Protein AF-A0A4V0H8D7-F1 (afdb_monomer_lite)

Secondary structure (DSSP, 8-state):
-HHHHHHHHHHHHHHHHHHHHHHHHHHHHHHHHHHHHHHHHHHS-HHHHS---HHHHHHHHHHHHHHHHHHHHHHHHHHHHHHHHHHHH-

Radius of gyration: 21.11 Å; chains: 1; bounding box: 56×22×54 Å

Sequence (90 aa):
MTEILFLFLYFWYNIAMEYINNLLKLISHLLFIGISFQLLISLFDWSKIIYRSPENIGKLKLFVFFLAIVLGYLVSHFILELIQMSQTLF

Structure (mmCIF, N/CA/C/O backbone):
data_AF-A0A4V0H8D7-F1
#
_entry.id   AF-A0A4V0H8D7-F1
#
loop_
_atom_site.group_PDB
_atom_site.id
_atom_site.type_symbol
_atom_site.label_atom_id
_atom_site.label_alt_id
_atom_site.label_comp_id
_atom_site.label_asym_id
_atom_site.label_entity_id
_atom_site.label_seq_id
_atom_site.pdbx_PDB_ins_code
_atom_site.Cartn_x
_atom_site.Cartn_y
_atom_site.Cartn_z
_atom_site.occupancy
_atom_site.B_iso_or_equiv
_atom_site.auth_seq_id
_atom_site.auth_comp_id
_atom_site.auth_asym_id
_atom_site.auth_atom_id
_atom_site.pdbx_PDB_model_num
ATOM 1 N N . MET A 1 1 ? 34.060 -11.171 -25.846 1.00 75.12 1 MET A N 1
ATOM 2 C CA . MET A 1 1 ? 34.194 -10.339 -24.623 1.00 75.12 1 MET A CA 1
ATOM 3 C C . MET A 1 1 ? 33.081 -9.294 -24.531 1.00 75.12 1 MET A C 1
ATOM 5 O O . MET A 1 1 ? 32.438 -9.216 -23.495 1.00 75.12 1 MET A O 1
ATOM 9 N N . THR A 1 2 ? 32.798 -8.549 -25.603 1.00 87.38 2 THR A N 1
ATOM 10 C CA . THR A 1 2 ? 31.713 -7.548 -25.683 1.00 87.38 2 THR A CA 1
ATOM 11 C C . THR A 1 2 ? 30.301 -8.129 -25.526 1.00 87.38 2 THR A C 1
ATOM 13 O O . THR A 1 2 ? 29.504 -7.570 -24.782 1.00 87.38 2 THR A O 1
ATOM 16 N N . GLU A 1 3 ? 30.000 -9.278 -26.136 1.00 90.50 3 GLU A N 1
ATOM 17 C CA . GLU A 1 3 ? 28.678 -9.926 -26.013 1.00 90.50 3 GLU A CA 1
ATOM 18 C C . GLU A 1 3 ? 28.375 -10.419 -24.589 1.00 90.50 3 GLU A C 1
ATOM 20 O O . GLU A 1 3 ? 27.262 -10.269 -24.096 1.00 90.50 3 GLU A O 1
ATOM 25 N N . ILE A 1 4 ? 29.386 -10.945 -23.889 1.00 92.19 4 ILE A N 1
ATOM 26 C CA . ILE A 1 4 ? 29.249 -11.419 -22.502 1.00 92.19 4 ILE A CA 1
ATOM 27 C C . ILE A 1 4 ? 28.932 -10.246 -21.564 1.00 92.19 4 ILE A C 1
ATOM 29 O O . ILE A 1 4 ? 28.067 -10.363 -20.699 1.00 92.19 4 ILE A O 1
ATOM 33 N N . LEU A 1 5 ? 29.592 -9.099 -21.760 1.00 92.44 5 LEU A N 1
ATOM 34 C CA . LEU A 1 5 ? 29.320 -7.882 -20.993 1.00 92.44 5 LEU A CA 1
ATOM 35 C C . LEU A 1 5 ? 27.887 -7.376 -21.231 1.00 92.44 5 LEU A C 1
ATOM 37 O O . LEU A 1 5 ? 27.208 -6.978 -20.286 1.00 92.44 5 LEU A O 1
ATOM 41 N N . PHE A 1 6 ? 27.416 -7.423 -22.482 1.00 93.69 6 PHE A N 1
ATOM 42 C CA . PHE A 1 6 ? 26.054 -7.028 -22.837 1.00 93.69 6 PHE A CA 1
ATOM 43 C C . PHE A 1 6 ? 25.002 -7.926 -22.171 1.00 93.69 6 PHE A C 1
ATOM 45 O O . PHE A 1 6 ? 24.064 -7.417 -21.559 1.00 93.69 6 PHE A O 1
ATOM 52 N N . LEU A 1 7 ? 25.186 -9.249 -22.215 1.00 93.31 7 LEU A N 1
ATOM 53 C CA . LEU A 1 7 ? 24.284 -10.203 -21.561 1.00 93.31 7 LEU A CA 1
ATOM 54 C C . LEU A 1 7 ? 24.245 -10.013 -20.039 1.00 93.31 7 LEU A C 1
ATOM 56 O O . LEU A 1 7 ? 23.172 -10.074 -19.441 1.00 93.31 7 LEU A O 1
ATOM 60 N N . PHE A 1 8 ? 25.392 -9.729 -19.417 1.00 93.69 8 PHE A N 1
ATOM 61 C CA . PHE A 1 8 ? 25.466 -9.451 -17.983 1.00 93.69 8 PHE A CA 1
ATOM 62 C C . PHE A 1 8 ? 24.706 -8.171 -17.593 1.00 93.69 8 PHE A C 1
ATOM 64 O O . PHE A 1 8 ? 23.931 -8.176 -16.636 1.00 93.69 8 PHE A O 1
ATOM 71 N N . LEU A 1 9 ? 24.871 -7.087 -18.358 1.00 93.50 9 LEU A N 1
ATOM 72 C CA . LEU A 1 9 ? 24.143 -5.831 -18.140 1.00 93.50 9 LEU A CA 1
ATOM 73 C C . LEU A 1 9 ? 22.634 -5.996 -18.346 1.00 93.50 9 LEU A C 1
ATOM 75 O O . LEU A 1 9 ? 21.848 -5.496 -17.543 1.00 93.50 9 LEU A O 1
ATOM 79 N N . TYR A 1 10 ? 22.228 -6.722 -19.390 1.00 93.56 10 TYR A N 1
ATOM 80 C CA . TYR A 1 10 ? 20.821 -7.005 -19.670 1.00 93.56 10 TYR A CA 1
ATOM 81 C C . TYR A 1 10 ? 20.170 -7.827 -18.550 1.00 93.56 10 TYR A C 1
ATOM 83 O O . TYR A 1 10 ? 19.062 -7.523 -18.108 1.00 93.56 10 TYR A O 1
ATOM 91 N N . PHE A 1 11 ? 20.885 -8.828 -18.033 1.00 94.31 11 PHE A N 1
ATOM 92 C CA . PHE A 1 11 ? 20.439 -9.614 -16.887 1.00 94.31 11 PHE A CA 1
ATOM 93 C C . PHE A 1 11 ? 20.229 -8.743 -15.641 1.00 94.31 11 PHE A C 1
ATOM 95 O O . PHE A 1 11 ? 19.171 -8.805 -15.015 1.00 94.31 11 PHE A O 1
ATOM 102 N N . TRP A 1 12 ? 21.198 -7.882 -15.316 1.00 95.94 12 TRP A N 1
ATOM 103 C CA . TRP A 1 12 ? 21.089 -6.979 -14.169 1.00 95.94 12 TRP A CA 1
ATOM 104 C C . TRP A 1 12 ? 19.941 -5.974 -14.318 1.00 95.94 12 TRP A C 1
ATOM 106 O O . TRP A 1 12 ? 19.216 -5.711 -13.358 1.00 95.94 12 TRP A O 1
ATOM 116 N N . TYR A 1 13 ? 19.740 -5.447 -15.528 1.00 94.00 13 TYR A N 1
ATOM 117 C CA . TYR A 1 13 ? 18.636 -4.542 -15.835 1.00 94.00 13 TYR A CA 1
ATOM 118 C C . TYR A 1 13 ? 17.272 -5.190 -15.570 1.00 94.00 13 TYR A C 1
ATOM 120 O O . TYR A 1 13 ? 16.441 -4.597 -14.883 1.00 94.00 13 TYR A O 1
ATOM 128 N N . ASN A 1 14 ? 17.055 -6.417 -16.053 1.00 94.88 14 ASN A N 1
ATOM 129 C CA . ASN A 1 14 ? 15.784 -7.118 -15.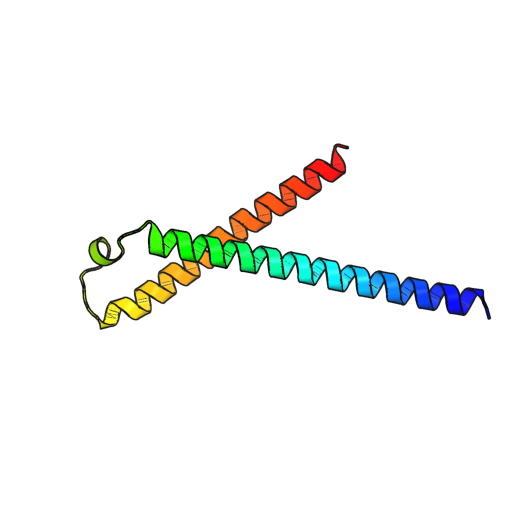856 1.00 94.88 14 ASN A CA 1
ATOM 130 C C . ASN A 1 14 ? 15.496 -7.369 -14.373 1.00 94.88 14 ASN A C 1
ATOM 132 O O . ASN A 1 14 ? 14.382 -7.117 -13.915 1.00 94.88 14 ASN A O 1
ATOM 136 N N . ILE A 1 15 ? 16.514 -7.784 -13.612 1.00 95.06 15 ILE A N 1
ATOM 137 C CA . ILE A 1 15 ? 16.393 -7.971 -12.163 1.00 95.06 15 ILE A CA 1
ATOM 138 C C . ILE A 1 15 ? 16.016 -6.654 -11.480 1.00 95.06 15 ILE A C 1
ATOM 140 O O . ILE A 1 15 ? 15.067 -6.608 -10.696 1.00 95.06 15 ILE A O 1
ATOM 144 N N . ALA A 1 16 ? 16.728 -5.568 -11.785 1.00 94.19 16 ALA A N 1
ATOM 145 C CA . ALA A 1 16 ? 16.450 -4.266 -11.190 1.00 94.19 16 ALA A CA 1
ATOM 146 C C . ALA A 1 16 ? 15.020 -3.793 -11.501 1.00 94.19 16 ALA A C 1
ATOM 148 O O . ALA A 1 16 ? 14.313 -3.339 -10.599 1.00 94.19 16 ALA A O 1
ATOM 149 N N . MET A 1 17 ? 14.570 -3.949 -12.748 1.00 94.69 17 MET A N 1
ATOM 150 C CA . MET A 1 17 ? 13.211 -3.591 -13.162 1.00 94.69 17 MET A CA 1
ATOM 151 C C . MET A 1 17 ? 12.141 -4.407 -12.431 1.00 94.69 17 MET A C 1
ATOM 153 O O . MET A 1 17 ? 11.129 -3.846 -12.008 1.00 94.69 17 MET A O 1
ATOM 157 N N . GLU A 1 18 ? 12.359 -5.706 -12.232 1.00 94.81 18 GLU A N 1
ATOM 158 C CA . GLU A 1 18 ? 11.439 -6.555 -11.473 1.00 94.81 18 GLU A CA 1
ATOM 159 C C . GLU A 1 18 ? 11.317 -6.095 -10.011 1.00 94.81 18 GLU A C 1
ATOM 161 O O . GLU A 1 18 ? 10.204 -5.914 -9.505 1.00 94.81 18 GLU A O 1
ATOM 166 N N . TYR A 1 19 ? 12.444 -5.820 -9.347 1.00 94.62 19 TYR A N 1
ATOM 167 C CA . TYR A 1 19 ? 12.446 -5.309 -7.974 1.00 94.62 19 TYR A CA 1
ATOM 168 C C . TYR A 1 19 ? 11.733 -3.961 -7.850 1.00 94.62 19 TYR A C 1
ATOM 170 O O . TYR A 1 19 ? 10.935 -3.779 -6.927 1.00 94.62 19 TYR A O 1
ATOM 178 N N . ILE A 1 20 ? 11.978 -3.036 -8.781 1.00 94.12 20 ILE A N 1
ATOM 179 C CA . ILE A 1 20 ? 11.314 -1.725 -8.802 1.00 94.12 20 ILE A CA 1
ATOM 180 C C . ILE A 1 20 ? 9.799 -1.903 -8.943 1.00 94.12 20 ILE A C 1
ATOM 182 O O . ILE A 1 20 ? 9.037 -1.312 -8.178 1.00 94.12 20 ILE A O 1
ATOM 186 N N . ASN A 1 21 ? 9.351 -2.758 -9.863 1.00 91.00 21 ASN A N 1
ATOM 187 C CA . ASN A 1 21 ? 7.927 -3.016 -10.077 1.00 91.00 21 ASN A CA 1
ATOM 188 C C . ASN A 1 21 ? 7.254 -3.626 -8.840 1.00 91.00 21 ASN A C 1
ATOM 190 O O . ASN A 1 21 ? 6.155 -3.212 -8.461 1.00 91.00 21 ASN A O 1
ATOM 194 N N . ASN A 1 22 ? 7.911 -4.580 -8.181 1.00 92.12 22 ASN A N 1
ATOM 195 C CA . ASN A 1 22 ? 7.390 -5.202 -6.964 1.00 92.12 22 ASN A CA 1
ATOM 196 C C . ASN A 1 22 ? 7.325 -4.205 -5.799 1.00 92.12 22 ASN A C 1
ATOM 198 O O . ASN A 1 22 ? 6.337 -4.178 -5.062 1.00 92.12 22 ASN A O 1
ATOM 202 N N . LEU A 1 23 ? 8.329 -3.335 -5.670 1.00 93.75 23 LEU A N 1
ATOM 203 C CA . LEU A 1 23 ? 8.346 -2.277 -4.664 1.00 93.75 23 LEU A CA 1
ATOM 204 C C . LEU A 1 23 ? 7.239 -1.242 -4.910 1.00 93.75 23 LEU A C 1
ATOM 206 O O . LEU A 1 23 ? 6.539 -0.861 -3.974 1.00 93.75 23 LEU A O 1
ATOM 210 N N . LEU A 1 24 ? 7.019 -0.838 -6.163 1.00 90.25 24 LEU A N 1
ATOM 211 C CA . LEU A 1 24 ? 5.926 0.067 -6.531 1.00 90.25 24 LEU A CA 1
ATOM 212 C C . LEU A 1 24 ? 4.551 -0.529 -6.208 1.00 90.25 24 LEU A C 1
ATOM 214 O O . LEU A 1 24 ? 3.699 0.170 -5.656 1.00 90.25 24 LEU A O 1
ATOM 218 N N . LYS A 1 25 ? 4.339 -1.822 -6.483 1.00 90.19 25 LYS A N 1
ATOM 219 C CA . LYS A 1 25 ? 3.104 -2.527 -6.095 1.00 90.19 25 LYS A CA 1
ATOM 220 C C . LYS A 1 25 ? 2.907 -2.526 -4.581 1.00 90.19 25 LYS A C 1
ATOM 222 O O . LYS A 1 25 ? 1.820 -2.197 -4.110 1.00 90.19 25 LYS A O 1
ATOM 227 N N . LEU A 1 26 ? 3.957 -2.833 -3.817 1.00 91.19 26 LEU A N 1
ATOM 228 C CA . LEU A 1 26 ? 3.903 -2.815 -2.355 1.00 91.19 26 LEU A CA 1
ATOM 229 C C . LEU A 1 26 ? 3.547 -1.419 -1.821 1.00 91.19 26 LEU A C 1
ATOM 231 O O . LEU A 1 26 ? 2.664 -1.295 -0.974 1.00 91.19 26 LEU A O 1
ATOM 235 N N . ILE A 1 27 ? 4.194 -0.371 -2.339 1.00 91.31 27 ILE A N 1
ATOM 236 C CA . ILE A 1 27 ? 3.914 1.018 -1.949 1.00 91.31 27 ILE A CA 1
ATOM 237 C C . ILE A 1 27 ? 2.473 1.394 -2.296 1.00 91.31 27 ILE A C 1
ATOM 239 O O . ILE A 1 27 ? 1.796 1.992 -1.465 1.00 91.31 27 ILE A O 1
ATOM 243 N N . SER A 1 28 ? 1.981 1.009 -3.477 1.00 89.75 28 SER A N 1
ATOM 244 C CA . SER A 1 28 ? 0.585 1.231 -3.868 1.00 89.75 28 SER A CA 1
ATOM 245 C C . SER A 1 28 ? -0.374 0.615 -2.848 1.00 89.75 28 SER A C 1
ATOM 247 O O . SER A 1 28 ? -1.214 1.323 -2.292 1.00 89.75 28 SER A O 1
ATOM 249 N N . HIS A 1 29 ? -0.195 -0.665 -2.506 1.00 90.75 29 HIS A N 1
ATOM 250 C CA . HIS A 1 29 ? -1.020 -1.325 -1.493 1.00 90.75 29 HIS A CA 1
ATOM 251 C C . HIS A 1 29 ? -0.978 -0.585 -0.150 1.00 90.75 29 HIS A C 1
ATOM 253 O O . HIS A 1 29 ? -2.028 -0.275 0.411 1.00 90.75 29 HIS A O 1
ATOM 259 N N . LEU A 1 30 ? 0.214 -0.235 0.343 1.00 92.75 30 LEU A N 1
ATOM 260 C CA . LEU A 1 30 ? 0.365 0.490 1.608 1.00 92.75 30 LEU A CA 1
ATOM 261 C C . LEU A 1 30 ? -0.316 1.868 1.586 1.00 92.75 30 LEU A C 1
ATOM 263 O O . LEU A 1 30 ? -0.962 2.240 2.568 1.00 92.75 30 LEU A O 1
ATOM 267 N N . LEU A 1 31 ? -0.226 2.602 0.472 1.00 93.94 31 LEU A N 1
ATOM 268 C CA . LEU A 1 31 ? -0.894 3.896 0.306 1.00 93.94 31 LEU A CA 1
ATOM 269 C C . LEU A 1 31 ? -2.417 3.758 0.393 1.00 93.94 31 LEU A C 1
ATOM 271 O O . LEU A 1 31 ? -3.053 4.483 1.158 1.00 93.94 31 LEU A O 1
ATOM 275 N N . PHE A 1 32 ? -3.009 2.805 -0.329 1.00 92.81 32 PHE A N 1
ATOM 276 C CA . PHE A 1 32 ? -4.460 2.595 -0.295 1.00 92.81 32 PHE A CA 1
ATOM 277 C C 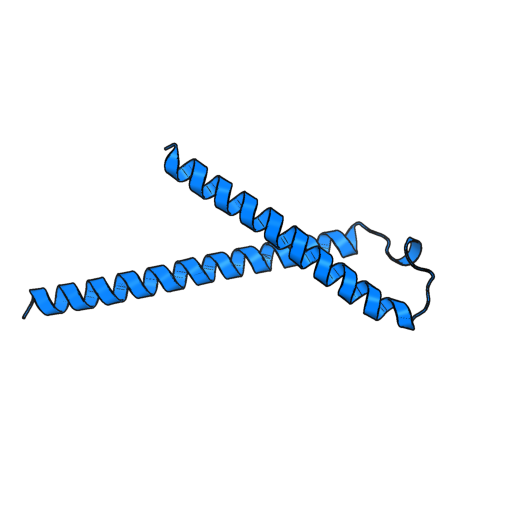. PHE A 1 32 ? -4.958 2.082 1.060 1.00 92.81 32 PHE A C 1
ATOM 279 O O . PHE A 1 32 ? -6.050 2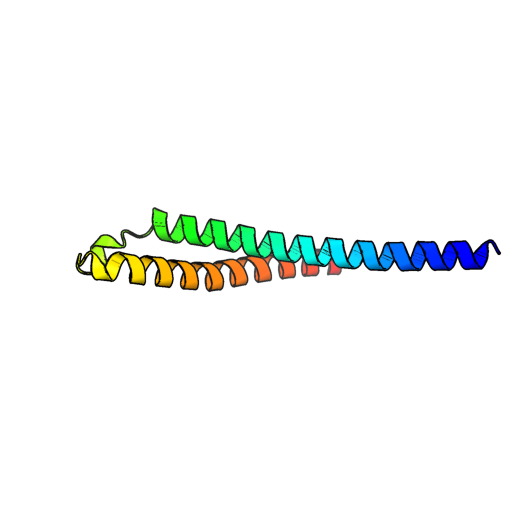.466 1.488 1.00 92.81 32 PHE A O 1
ATOM 286 N N . ILE A 1 33 ? -4.165 1.273 1.767 1.00 94.38 33 ILE A N 1
ATOM 287 C CA . ILE A 1 33 ? -4.462 0.868 3.151 1.00 94.38 33 ILE A CA 1
ATOM 288 C C . ILE A 1 33 ? -4.467 2.092 4.070 1.00 94.38 33 ILE A C 1
ATOM 290 O O . ILE A 1 33 ? -5.416 2.275 4.833 1.00 94.38 33 ILE A O 1
ATOM 294 N N . GLY A 1 34 ? -3.460 2.964 3.963 1.00 92.50 34 GLY A N 1
ATOM 295 C CA . GLY A 1 34 ? -3.392 4.204 4.738 1.00 92.50 34 GLY A CA 1
ATOM 296 C C . GLY A 1 34 ? -4.586 5.128 4.483 1.00 92.50 34 GLY A C 1
ATOM 297 O O . GLY A 1 34 ? -5.216 5.602 5.430 1.00 92.50 34 GLY A O 1
ATOM 298 N N . ILE A 1 35 ? -4.952 5.323 3.213 1.00 93.69 35 ILE A N 1
ATOM 299 C CA . ILE A 1 35 ? -6.128 6.117 2.822 1.00 93.69 35 ILE A CA 1
ATOM 300 C C . ILE A 1 35 ? -7.410 5.493 3.388 1.00 93.69 35 ILE A C 1
ATOM 302 O O . ILE A 1 35 ? -8.218 6.192 3.997 1.00 93.69 35 ILE A O 1
ATOM 306 N N . SER A 1 36 ? -7.580 4.177 3.252 1.00 93.69 36 SER A N 1
ATOM 307 C CA . SER A 1 36 ? -8.758 3.463 3.762 1.00 93.69 36 SER A CA 1
ATOM 308 C C . SER A 1 36 ? -8.873 3.569 5.281 1.00 93.69 36 SER A C 1
ATOM 310 O O . SER A 1 36 ? -9.963 3.798 5.803 1.00 93.69 36 SER A O 1
ATOM 312 N N . PHE A 1 37 ? -7.753 3.467 5.999 1.00 93.81 37 PHE A N 1
ATOM 313 C CA . PHE A 1 37 ? -7.708 3.630 7.450 1.00 93.81 37 PHE A CA 1
ATOM 314 C C . PHE A 1 37 ? -8.115 5.041 7.877 1.00 93.81 37 PHE A C 1
ATOM 316 O O . PHE A 1 37 ? -8.945 5.201 8.775 1.00 93.81 37 PHE A O 1
ATOM 323 N N . GLN A 1 38 ? -7.580 6.060 7.200 1.00 93.31 38 GLN A N 1
ATOM 324 C CA . GLN A 1 38 ? -7.929 7.452 7.468 1.00 93.31 38 GLN A CA 1
ATOM 325 C C . GLN A 1 38 ? -9.420 7.710 7.228 1.00 93.31 38 GLN A C 1
ATOM 327 O O . GLN A 1 38 ? -10.070 8.350 8.056 1.00 93.31 38 GLN A O 1
ATOM 332 N N . LEU A 1 39 ? -9.981 7.182 6.136 1.00 92.81 39 LEU A N 1
ATOM 333 C CA . LEU A 1 39 ? -11.410 7.292 5.840 1.00 92.81 39 LEU A CA 1
ATOM 334 C C . LEU A 1 39 ? -12.260 6.582 6.895 1.00 92.81 39 LEU A C 1
ATOM 336 O O . LEU A 1 39 ? -13.228 7.159 7.386 1.00 92.81 39 LEU A O 1
ATOM 340 N N . LEU A 1 40 ? -11.880 5.370 7.301 1.00 92.00 40 LEU A N 1
ATOM 341 C CA . LEU A 1 40 ? -12.595 4.623 8.332 1.00 92.00 40 LEU A CA 1
ATOM 342 C C . LEU A 1 40 ? -12.623 5.373 9.667 1.00 92.00 40 LEU A C 1
ATOM 344 O O . LEU A 1 40 ? -13.668 5.435 10.304 1.00 92.00 40 LEU A O 1
ATOM 348 N N . ILE A 1 41 ? -11.510 5.970 10.094 1.00 89.44 41 ILE A N 1
ATOM 349 C CA . ILE A 1 41 ? -11.466 6.739 11.346 1.00 89.44 41 ILE A CA 1
ATOM 350 C C . ILE A 1 41 ? -12.194 8.081 11.223 1.00 89.44 41 ILE A C 1
ATOM 352 O O . ILE A 1 41 ? -12.848 8.497 12.176 1.00 89.44 41 ILE A O 1
ATOM 356 N N . SER A 1 42 ? -12.080 8.763 10.082 1.00 89.12 42 SER A N 1
ATOM 357 C CA . SER A 1 42 ? -12.628 10.113 9.913 1.00 89.12 42 SER A CA 1
ATOM 358 C C . SER A 1 42 ? -14.128 10.133 9.628 1.00 89.12 42 SER A C 1
ATOM 360 O O . SER A 1 42 ? -14.787 11.105 9.989 1.00 89.12 42 SER A O 1
ATOM 362 N N . LEU A 1 43 ? -14.659 9.123 8.933 1.00 88.56 43 LEU A N 1
ATOM 363 C CA . LEU A 1 43 ? -16.060 9.102 8.500 1.00 88.56 43 LEU A CA 1
ATOM 364 C C . LEU A 1 43 ? -16.974 8.399 9.504 1.00 88.56 43 LEU A C 1
ATOM 366 O O . LEU A 1 43 ? -18.144 8.761 9.620 1.00 88.56 43 LEU A O 1
ATOM 370 N N . PHE A 1 44 ? -16.462 7.404 10.230 1.00 85.50 44 PHE A N 1
ATOM 371 C CA . PHE A 1 44 ? -17.261 6.637 11.178 1.00 85.50 44 PHE A CA 1
ATOM 372 C C . PHE A 1 44 ? -17.028 7.121 12.606 1.00 85.50 44 PHE A C 1
ATOM 374 O O . PHE A 1 44 ? -15.918 7.092 13.135 1.00 85.50 44 PHE A O 1
ATOM 381 N N . ASP A 1 45 ? -18.114 7.512 13.269 1.00 83.50 45 ASP A N 1
ATOM 382 C CA . ASP A 1 45 ? -18.100 7.801 14.698 1.00 83.50 45 ASP A CA 1
ATOM 383 C C . ASP A 1 45 ? -18.131 6.489 15.492 1.00 83.50 45 ASP A C 1
ATOM 385 O O . ASP A 1 45 ? -19.171 6.012 15.956 1.00 83.50 45 ASP A O 1
ATOM 389 N N . TRP A 1 46 ? -16.953 5.887 15.640 1.00 81.94 46 TRP A N 1
ATOM 390 C CA . TRP A 1 46 ? -16.757 4.627 16.355 1.00 81.94 46 TRP A CA 1
ATOM 391 C C . TRP A 1 46 ? -17.217 4.672 17.818 1.00 81.94 46 TRP A C 1
ATOM 393 O O . TRP A 1 46 ? -17.495 3.625 18.405 1.00 81.94 46 TRP A O 1
ATOM 403 N N . SER A 1 47 ? -17.350 5.870 18.402 1.00 78.56 47 SER A N 1
ATOM 404 C CA . SER A 1 47 ? -17.849 6.043 19.769 1.00 78.56 47 SER A CA 1
ATOM 405 C C . SER A 1 47 ? -19.340 5.726 19.917 1.00 78.56 47 SER A C 1
ATOM 407 O O . SER A 1 47 ? -19.784 5.405 21.017 1.00 78.56 47 SER A O 1
ATOM 409 N N . LYS A 1 48 ? -20.098 5.770 18.814 1.00 78.62 48 LYS A N 1
ATOM 410 C CA . LYS A 1 48 ? -21.513 5.371 18.764 1.00 78.62 48 LYS A CA 1
ATOM 411 C C . LYS A 1 48 ? -21.700 3.879 18.494 1.00 78.62 48 LYS A C 1
ATOM 413 O O . LYS A 1 48 ? -22.732 3.328 18.853 1.00 78.62 48 LYS A O 1
ATOM 418 N N . ILE A 1 49 ? -20.719 3.236 17.858 1.00 76.25 49 ILE A N 1
ATOM 419 C CA . ILE A 1 49 ? -20.785 1.818 17.474 1.00 76.25 49 ILE A CA 1
ATOM 420 C C . ILE A 1 49 ? -20.441 0.912 18.663 1.00 76.25 49 ILE A C 1
ATOM 422 O O . ILE A 1 49 ? -21.033 -0.153 18.817 1.00 76.25 49 ILE A O 1
ATOM 426 N N . ILE A 1 50 ? -19.499 1.325 19.517 1.00 73.44 50 ILE A N 1
ATOM 427 C CA . ILE A 1 50 ? -19.058 0.534 20.671 1.00 73.44 50 ILE A CA 1
ATOM 428 C C . ILE A 1 50 ? -19.311 1.299 21.966 1.00 73.44 50 ILE A C 1
ATOM 430 O O . ILE A 1 50 ? -18.879 2.441 22.118 1.00 73.44 50 ILE A O 1
ATOM 434 N N . TYR A 1 51 ? -19.957 0.636 22.932 1.00 69.44 51 TYR A N 1
ATOM 435 C CA . TYR A 1 51 ? -20.115 1.167 24.284 1.00 69.44 51 TYR A CA 1
ATOM 436 C C . TYR A 1 51 ? -18.743 1.514 24.868 1.00 69.44 51 TYR A C 1
ATOM 438 O O . TYR A 1 51 ? -17.825 0.689 24.864 1.00 69.44 51 TYR A O 1
ATOM 446 N N . ARG A 1 52 ? -18.607 2.756 25.334 1.00 62.03 52 ARG A N 1
ATOM 447 C CA . ARG A 1 52 ? -17.340 3.430 25.637 1.00 62.03 52 ARG A CA 1
ATOM 448 C C . ARG A 1 52 ? -16.649 2.825 26.871 1.00 62.03 52 ARG A C 1
ATOM 450 O O . ARG A 1 52 ? -16.608 3.436 27.930 1.00 62.03 52 ARG A O 1
ATOM 457 N N . SER A 1 53 ? -16.092 1.623 26.735 1.00 69.25 53 SER A N 1
ATOM 458 C CA . SER A 1 53 ? -15.113 1.076 27.674 1.00 69.25 53 SER A CA 1
ATOM 459 C C . SER A 1 53 ? -13.709 1.388 27.149 1.00 69.25 53 SER A C 1
ATOM 461 O O . SER A 1 53 ? -13.405 1.018 26.010 1.00 69.25 53 SER A O 1
ATOM 463 N N . PRO A 1 54 ? -12.835 2.044 27.933 1.00 65.50 54 PRO A N 1
ATOM 464 C CA . PRO A 1 54 ? -11.460 2.339 27.522 1.00 65.50 54 PRO A CA 1
ATOM 465 C C . PRO A 1 54 ? -10.665 1.078 27.146 1.00 65.50 54 PRO A C 1
ATOM 467 O O . PRO A 1 54 ? -9.788 1.139 26.286 1.00 65.50 54 PRO A O 1
ATOM 470 N N . GLU A 1 55 ? -11.038 -0.079 27.693 1.00 74.00 55 GLU A N 1
ATOM 471 C CA . GLU A 1 55 ? -10.454 -1.386 27.372 1.00 74.00 55 GLU A CA 1
ATOM 472 C C . GLU A 1 55 ? -10.787 -1.859 25.940 1.00 74.00 55 GLU A C 1
ATOM 474 O O . GLU A 1 55 ? -10.010 -2.571 25.298 1.00 74.00 55 GLU A O 1
ATOM 479 N N . ASN A 1 56 ? -11.921 -1.412 25.392 1.00 78.50 56 ASN A N 1
ATOM 480 C CA . ASN A 1 56 ? -12.388 -1.792 24.058 1.00 78.50 56 ASN A CA 1
ATOM 481 C C . ASN A 1 56 ? -11.854 -0.869 22.954 1.00 78.50 56 ASN A C 1
ATOM 483 O O . ASN A 1 56 ? -11.853 -1.259 21.787 1.00 78.50 56 ASN A O 1
ATOM 487 N N . ILE A 1 57 ? -11.349 0.323 23.295 1.00 80.94 57 ILE A N 1
ATOM 488 C CA . ILE A 1 57 ? -10.852 1.303 22.312 1.00 80.94 57 ILE A CA 1
ATOM 489 C C . ILE A 1 57 ? -9.618 0.771 21.567 1.00 80.94 57 ILE A C 1
ATOM 491 O O . ILE A 1 57 ? -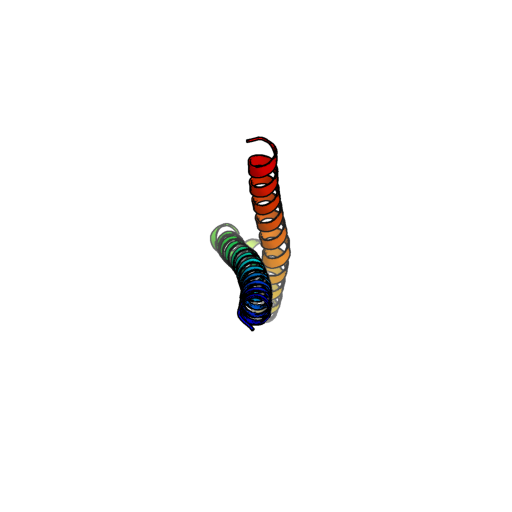9.505 0.950 20.354 1.00 80.94 57 ILE A O 1
ATOM 495 N N . GLY A 1 58 ? -8.702 0.090 22.264 1.00 83.69 58 GLY A N 1
ATOM 496 C CA . GLY A 1 58 ? -7.528 -0.524 21.631 1.00 83.69 58 GLY A CA 1
ATOM 497 C C . GLY A 1 58 ? -7.911 -1.641 20.655 1.00 83.69 58 GLY A C 1
ATOM 498 O O . GLY A 1 58 ? -7.462 -1.651 19.509 1.00 83.69 58 GLY A O 1
ATOM 499 N N . LYS A 1 59 ? -8.815 -2.533 21.082 1.00 87.38 59 LYS A N 1
ATOM 500 C CA . LYS A 1 59 ? -9.347 -3.633 20.257 1.00 87.38 59 LYS A CA 1
ATOM 501 C C . LYS A 1 59 ? -10.087 -3.105 19.026 1.00 87.38 59 LYS A C 1
ATOM 503 O O . LYS A 1 59 ? -9.925 -3.641 17.935 1.00 87.38 59 LYS A O 1
ATOM 508 N N . LEU A 1 60 ? -10.833 -2.014 19.187 1.00 88.12 60 LEU A N 1
ATOM 509 C CA . LEU A 1 60 ? -11.522 -1.335 18.096 1.00 88.12 60 LEU A CA 1
ATOM 510 C C . LEU A 1 60 ? -10.549 -0.767 17.065 1.00 88.12 60 LEU A C 1
AT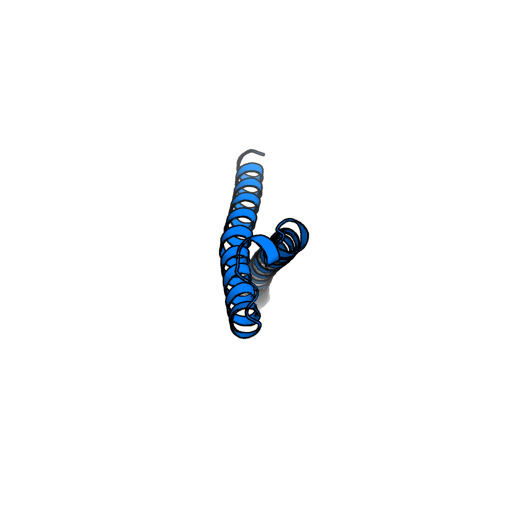OM 512 O O . LEU A 1 60 ? -10.725 -1.003 15.877 1.00 88.12 60 LEU A O 1
ATOM 516 N N . LYS A 1 61 ? -9.489 -0.074 17.495 1.00 88.06 61 LYS A N 1
ATOM 517 C CA . LYS A 1 61 ? -8.472 0.439 16.562 1.00 88.06 61 LYS A CA 1
ATOM 518 C C . LYS A 1 61 ? -7.808 -0.680 15.760 1.00 88.06 61 LYS A C 1
ATOM 520 O O . LYS A 1 61 ? -7.614 -0.515 14.561 1.00 88.06 61 LYS A O 1
ATOM 525 N N . LEU A 1 62 ? -7.509 -1.816 16.395 1.00 90.75 62 LEU A N 1
ATOM 526 C CA . LEU A 1 62 ? -6.984 -2.998 15.701 1.00 90.75 62 LEU A CA 1
ATOM 527 C C . LEU A 1 62 ? -7.992 -3.570 14.698 1.00 90.75 62 LEU A C 1
ATOM 529 O O . LEU A 1 62 ? -7.616 -3.897 13.577 1.00 90.75 62 LEU A O 1
ATOM 533 N N . PHE A 1 63 ? -9.274 -3.637 15.062 1.00 91.12 63 PHE A N 1
ATOM 534 C CA . PHE A 1 63 ? -10.328 -4.065 14.143 1.00 91.12 63 PHE A CA 1
ATOM 535 C C . PHE A 1 63 ? -10.436 -3.143 12.921 1.00 91.12 63 PHE A C 1
ATOM 537 O O . PHE A 1 63 ? -10.428 -3.617 11.787 1.00 91.12 63 PHE A O 1
ATOM 544 N N . VAL A 1 64 ? -10.462 -1.826 13.140 1.00 91.88 64 VAL A N 1
ATOM 545 C CA . VAL A 1 64 ? -10.485 -0.825 12.062 1.00 91.88 64 VAL A CA 1
ATOM 546 C C . VAL A 1 64 ? -9.243 -0.936 11.183 1.00 91.88 64 VAL A C 1
ATOM 548 O O . VAL A 1 64 ? -9.341 -0.819 9.966 1.00 91.88 64 VAL A O 1
ATOM 551 N N . PHE A 1 65 ? -8.085 -1.207 11.781 1.00 92.94 65 PHE A N 1
ATOM 552 C CA . PHE A 1 65 ? -6.849 -1.430 11.044 1.00 92.94 65 PHE A CA 1
ATOM 553 C C . PHE A 1 65 ? -6.925 -2.668 10.140 1.00 92.94 65 PHE A C 1
ATOM 555 O O . PHE A 1 65 ? -6.583 -2.576 8.963 1.00 92.94 65 PHE A O 1
ATOM 562 N N . PHE A 1 66 ? -7.447 -3.798 10.628 1.00 94.31 66 PHE A N 1
ATOM 563 C CA . PHE A 1 66 ? -7.670 -4.973 9.776 1.00 94.31 66 PHE A CA 1
ATOM 564 C C . PHE A 1 66 ? -8.654 -4.690 8.641 1.00 94.31 66 PHE A C 1
ATOM 566 O O . PHE A 1 66 ? -8.415 -5.087 7.501 1.00 94.31 66 PHE A O 1
ATOM 573 N N . LEU A 1 67 ? -9.729 -3.957 8.929 1.00 93.12 67 LEU A N 1
ATOM 574 C CA . LEU A 1 67 ? -10.720 -3.576 7.927 1.00 93.12 67 LEU A CA 1
ATOM 575 C C . LEU A 1 67 ? -10.097 -2.664 6.856 1.00 93.12 67 LEU A C 1
ATOM 577 O O . LEU A 1 67 ? -10.335 -2.851 5.663 1.00 93.12 67 LEU A O 1
ATOM 581 N N . ALA A 1 68 ? -9.221 -1.746 7.263 1.00 95.50 68 ALA A N 1
ATOM 582 C CA . ALA A 1 68 ? -8.456 -0.904 6.353 1.00 95.50 68 ALA A CA 1
ATOM 583 C C . ALA A 1 68 ? -7.484 -1.696 5.471 1.00 95.50 68 ALA A C 1
ATOM 585 O O . ALA A 1 68 ? -7.338 -1.357 4.300 1.00 95.50 68 ALA A O 1
ATOM 586 N N . ILE A 1 69 ? -6.846 -2.750 5.998 1.00 94.00 69 ILE A N 1
ATOM 587 C CA . ILE A 1 69 ? -5.987 -3.637 5.199 1.00 94.00 69 ILE A CA 1
ATOM 588 C C . ILE A 1 69 ? -6.803 -4.301 4.090 1.00 94.00 69 ILE A C 1
ATOM 590 O O . ILE A 1 69 ? -6.407 -4.250 2.928 1.00 94.00 69 ILE A O 1
ATOM 594 N N . VAL A 1 70 ? -7.955 -4.883 4.436 1.00 95.69 70 VAL A N 1
ATOM 595 C CA . VAL A 1 70 ? -8.815 -5.582 3.470 1.00 95.69 70 VAL A CA 1
ATOM 596 C C . VAL A 1 70 ? -9.340 -4.620 2.403 1.00 95.69 70 VAL A C 1
ATOM 598 O O . VAL A 1 70 ? -9.189 -4.889 1.212 1.00 95.69 70 VAL A O 1
ATOM 601 N N . LEU A 1 71 ? -9.914 -3.482 2.812 1.00 94.56 71 LEU A N 1
ATOM 602 C CA . LEU A 1 71 ? -10.445 -2.491 1.871 1.00 94.56 71 LEU A CA 1
ATOM 603 C C . LEU A 1 71 ? -9.344 -1.869 1.012 1.00 94.56 71 LEU A C 1
ATOM 605 O O . LEU A 1 71 ? -9.491 -1.780 -0.204 1.00 94.56 71 LEU A O 1
ATOM 609 N N . GLY A 1 72 ? -8.232 -1.472 1.628 1.00 94.38 72 GLY A N 1
ATOM 610 C CA . GLY A 1 72 ? -7.114 -0.858 0.923 1.00 94.38 72 GLY A CA 1
ATOM 611 C C . GLY A 1 72 ? -6.480 -1.799 -0.092 1.00 94.38 72 GLY A C 1
ATOM 612 O O . GLY A 1 72 ? -6.194 -1.381 -1.212 1.00 94.38 72 GLY A O 1
ATOM 613 N N . TYR A 1 73 ? -6.323 -3.078 0.258 1.00 93.88 73 TYR A N 1
ATOM 614 C CA . TYR A 1 73 ? -5.869 -4.098 -0.683 1.00 93.88 73 TYR A CA 1
ATOM 615 C C . TYR A 1 73 ? -6.845 -4.262 -1.853 1.00 93.88 73 TYR A C 1
ATOM 617 O O . TYR A 1 73 ? -6.409 -4.236 -3.001 1.00 93.88 73 TYR A O 1
ATOM 625 N N . LEU A 1 74 ? -8.151 -4.361 -1.580 1.00 93.12 74 LEU A N 1
ATOM 626 C CA . LEU A 1 74 ? -9.168 -4.539 -2.618 1.00 93.12 74 LEU A CA 1
ATOM 627 C C . LEU A 1 74 ? -9.189 -3.364 -3.606 1.00 93.12 74 LEU A C 1
ATOM 629 O O . LEU A 1 74 ? -9.170 -3.577 -4.817 1.00 93.12 74 LEU A O 1
ATOM 633 N N . VAL A 1 75 ? -9.168 -2.127 -3.098 1.00 92.50 75 VAL A N 1
ATOM 634 C CA . VAL A 1 75 ? -9.128 -0.918 -3.936 1.00 92.50 75 VAL A CA 1
ATOM 635 C C . VAL A 1 75 ? -7.831 -0.860 -4.738 1.00 92.50 75 VAL A C 1
ATOM 637 O O . VAL A 1 75 ? -7.858 -0.605 -5.939 1.00 92.50 75 VAL A O 1
ATOM 640 N N . SER A 1 76 ? -6.690 -1.126 -4.102 1.00 93.19 76 SER A N 1
ATOM 641 C CA . SER A 1 76 ? -5.398 -1.115 -4.785 1.00 93.19 76 SER A CA 1
ATOM 642 C C . SER A 1 76 ? -5.321 -2.165 -5.894 1.00 93.19 76 SER A C 1
ATOM 644 O O . SER A 1 76 ? -4.848 -1.865 -6.989 1.00 93.19 76 SER A O 1
ATOM 646 N N . HIS A 1 77 ? -5.815 -3.375 -5.632 1.00 91.25 77 HIS A N 1
ATOM 647 C CA . HIS A 1 77 ? -5.870 -4.448 -6.615 1.00 91.25 77 HIS A CA 1
ATOM 648 C C . HIS A 1 77 ? -6.749 -4.065 -7.809 1.00 91.25 77 HIS A C 1
ATOM 650 O O . HIS A 1 77 ? -6.277 -4.134 -8.939 1.00 91.25 77 HIS A O 1
ATOM 656 N N . PHE A 1 78 ? -7.953 -3.545 -7.556 1.00 91.38 78 PHE A N 1
ATOM 657 C CA . PHE A 1 78 ? -8.855 -3.063 -8.602 1.00 91.38 78 PHE A CA 1
ATOM 658 C C . PHE A 1 78 ? -8.213 -1.977 -9.483 1.00 91.38 78 PHE A C 1
ATOM 660 O O . PHE A 1 78 ? -8.300 -2.028 -10.708 1.00 91.38 78 PHE A O 1
ATOM 667 N N . ILE A 1 79 ? -7.515 -1.006 -8.883 1.00 89.88 79 ILE A N 1
ATOM 668 C CA . ILE A 1 79 ? -6.816 0.045 -9.639 1.00 89.88 79 ILE A CA 1
ATOM 669 C C . ILE A 1 79 ? -5.675 -0.534 -10.487 1.00 89.88 79 ILE A C 1
ATOM 671 O O . ILE A 1 79 ? -5.499 -0.122 -11.633 1.00 89.88 79 ILE A O 1
ATOM 675 N N . LEU A 1 80 ? -4.905 -1.489 -9.958 1.00 88.56 80 LEU A N 1
ATOM 676 C CA . LEU A 1 80 ? -3.843 -2.152 -10.721 1.00 88.56 80 LEU A CA 1
ATOM 677 C C . LEU A 1 80 ? -4.405 -2.960 -11.897 1.00 88.56 80 LEU A C 1
ATOM 679 O O . LEU A 1 80 ? -3.839 -2.894 -12.987 1.00 88.56 80 LEU A O 1
ATOM 683 N N . GLU A 1 81 ? -5.517 -3.668 -11.701 1.00 88.38 81 GLU A N 1
ATOM 684 C CA . GLU A 1 81 ? -6.215 -4.377 -12.778 1.00 88.38 81 GLU A CA 1
ATOM 685 C C . GLU A 1 81 ? -6.703 -3.409 -13.857 1.00 88.38 81 GLU A C 1
ATOM 687 O O . GLU A 1 81 ? -6.476 -3.654 -15.039 1.00 88.38 81 GLU A O 1
ATOM 692 N N . LEU A 1 82 ? -7.282 -2.264 -13.480 1.00 88.94 82 LEU A N 1
ATOM 693 C CA . LEU A 1 82 ? -7.689 -1.237 -14.444 1.00 88.94 82 LEU A CA 1
ATOM 694 C C . LEU A 1 82 ? -6.512 -0.708 -15.270 1.00 88.94 82 LEU A C 1
ATOM 696 O O . LEU A 1 82 ? -6.635 -0.547 -16.486 1.00 88.94 82 LEU A O 1
ATOM 700 N N . ILE A 1 83 ? -5.366 -0.457 -14.632 1.00 88.31 83 ILE A N 1
ATOM 701 C CA . ILE A 1 83 ? -4.149 -0.027 -15.333 1.00 88.31 83 ILE A CA 1
ATOM 702 C C . ILE A 1 83 ? -3.707 -1.107 -16.326 1.00 88.31 83 ILE A C 1
ATOM 704 O O . ILE A 1 83 ? -3.448 -0.790 -17.487 1.00 88.31 83 ILE A O 1
ATOM 708 N N . GLN A 1 84 ? -3.678 -2.376 -15.915 1.00 87.88 84 GLN A N 1
ATOM 709 C CA . GLN A 1 84 ? -3.329 -3.486 -16.806 1.00 87.88 84 GLN A CA 1
ATOM 710 C C . GLN A 1 84 ? -4.309 -3.609 -17.977 1.00 87.88 84 GLN A C 1
ATOM 712 O O . GLN A 1 84 ? -3.875 -3.700 -19.122 1.00 87.88 84 GLN A O 1
ATOM 717 N N . MET A 1 85 ? -5.616 -3.529 -17.720 1.00 88.81 85 MET A N 1
ATOM 718 C CA . MET A 1 85 ? -6.639 -3.553 -18.767 1.00 88.81 85 MET A CA 1
ATOM 719 C C . MET A 1 85 ? -6.438 -2.409 -19.767 1.00 88.81 85 MET A C 1
ATOM 721 O O . MET A 1 85 ? -6.478 -2.642 -20.974 1.00 88.81 85 MET A O 1
ATOM 725 N N . SER A 1 86 ? -6.152 -1.191 -19.292 1.00 89.19 86 SER A N 1
ATOM 726 C CA . SER A 1 86 ? -5.866 -0.061 -20.185 1.00 89.19 86 SER A CA 1
ATOM 727 C C . SER A 1 86 ? -4.636 -0.303 -21.064 1.00 89.19 86 SER A C 1
ATOM 729 O O . SER A 1 86 ? -4.683 -0.023 -22.254 1.00 89.19 86 SER A O 1
ATOM 731 N N . GLN A 1 87 ? -3.575 -0.907 -20.524 1.00 86.75 87 GLN A N 1
ATOM 732 C CA . GLN A 1 87 ? -2.370 -1.243 -21.289 1.00 86.75 87 GLN A CA 1
ATOM 733 C C . GLN A 1 87 ? -2.597 -2.364 -22.309 1.00 86.75 87 GLN A C 1
ATOM 735 O O . GLN A 1 87 ? -1.859 -2.454 -23.279 1.00 86.75 87 GLN A O 1
ATOM 740 N N . THR A 1 88 ? -3.580 -3.241 -22.087 1.00 89.06 88 THR A N 1
ATOM 741 C CA . THR A 1 88 ? -3.915 -4.303 -23.049 1.00 89.06 88 THR A CA 1
ATOM 742 C C . THR A 1 88 ? -4.824 -3.840 -24.186 1.00 89.06 88 THR A C 1
ATOM 744 O O . THR A 1 88 ? -4.880 -4.504 -25.218 1.00 89.06 88 THR A O 1
ATOM 747 N N . LEU A 1 89 ? -5.571 -2.748 -23.993 1.00 77.56 89 LEU A N 1
ATOM 748 C CA . LEU A 1 89 ? -6.569 -2.256 -24.951 1.00 77.56 89 LEU A CA 1
ATOM 749 C C . LEU A 1 89 ? -6.038 -1.166 -25.898 1.00 77.56 89 LEU A C 1
ATOM 751 O O . LEU A 1 89 ? -6.676 -0.916 -26.921 1.00 77.56 89 LEU A O 1
ATOM 755 N N . PHE A 1 90 ? -4.915 -0.526 -25.564 1.00 59.03 90 PHE A N 1
ATOM 756 C CA . PHE A 1 90 ? -4.240 0.506 -26.361 1.00 59.03 90 PHE A CA 1
ATOM 757 C C . PHE A 1 90 ? -2.870 0.018 -26.827 1.00 59.03 90 PHE A C 1
ATOM 759 O O . PHE A 1 90 ? -2.483 0.388 -27.958 1.00 59.03 90 PHE A O 1
#

InterPro domains:
  IPR009526 Protein of unknown function DUF1146 [PF06612] (30-80)
  IPR009526 Protein of unknown function DUF1146 [TIGR02327] (24-90)
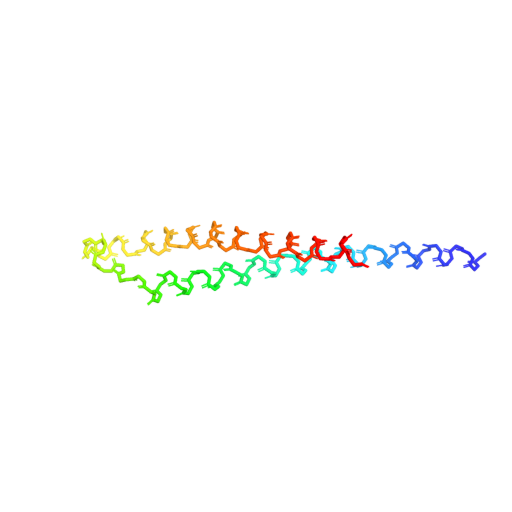
pLDDT: mean 88.62, std 7.79, range [59.03, 95.94]

Organism: Streptococcus porcinus (NCBI:txid1340)

Foldseek 3Di:
DVVVVVVVVVVVVVVVVVVVVVVVLVVQLVVLLVVQLCCLVVVDPVCVVDPDDVVCVVVVSVVSSVVSSVRSNVVSVVVVVVVVVVVVVD